Protein AF-C2L0J5-F1 (afdb_monomer)

Secondary structure (DSSP, 8-state):
--SGGGTTS---S--TT----SSHHHHH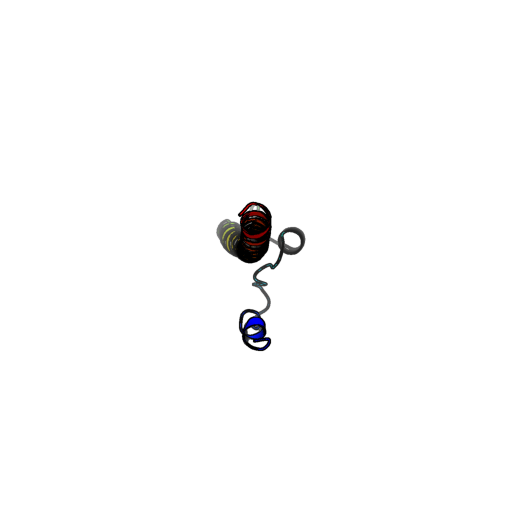HHHHH--PPB-SSSB-HHHHHHHHHHHHHHHHHHHHHHHHHHHHHHHHHHHHHHHHHHHHHHHH-

Mean predicted aligned error: 10.81 Å

Radius of gyration: 21.93 Å; Cα contacts (8 Å, |Δi|>4): 40; chains: 1; bounding box: 51×23×64 Å

Solvent-accessible surface area (backbone atoms only — not comparable to full-atom values): 5620 Å² total; per-residue (Å²): 138,75,70,74,73,61,68,82,74,63,81,93,69,98,65,98,82,77,73,73,15,74,38,69,67,54,44,51,54,50,58,74,69,64,80,76,51,73,41,100,70,68,60,36,65,70,50,51,53,54,49,50,53,55,46,52,52,28,52,52,37,15,48,52,50,47,50,54,55,50,51,52,53,51,49,55,50,53,54,52,48,52,54,52,52,52,54,52,51,66,74,73,106

Organism: NCBI:txid585501

Structure (mmCIF, N/CA/C/O backbone):
data_AF-C2L0J5-F1
#
_entry.id   AF-C2L0J5-F1
#
loop_
_atom_site.group_PDB
_atom_site.id
_atom_site.type_symbol
_atom_site.label_atom_id
_atom_site.label_alt_id
_atom_site.label_comp_id
_atom_site.label_asym_id
_atom_site.label_entity_id
_atom_site.label_seq_id
_atom_site.pdbx_PDB_ins_code
_atom_site.Cartn_x
_atom_site.Cartn_y
_atom_site.Cartn_z
_atom_site.occupancy
_atom_site.B_iso_or_equiv
_atom_site.auth_seq_id
_atom_site.auth_comp_id
_atom_site.auth_asym_id
_atom_site.auth_atom_id
_atom_site.pdbx_PDB_model_num
ATOM 1 N N . MET A 1 1 ? -24.557 -15.192 0.622 1.00 43.00 1 MET A N 1
ATOM 2 C CA . MET A 1 1 ? -23.498 -14.164 0.779 1.00 43.00 1 MET A CA 1
ATOM 3 C C . MET A 1 1 ? -22.074 -14.685 0.501 1.00 43.00 1 MET A C 1
ATOM 5 O O . MET A 1 1 ? -21.113 -14.084 0.960 1.00 43.00 1 MET A O 1
ATOM 9 N N . GLN A 1 2 ? -21.887 -15.776 -0.259 1.00 39.34 2 GLN A N 1
ATOM 10 C CA . GLN A 1 2 ? -20.542 -16.247 -0.652 1.00 39.34 2 GLN A CA 1
ATOM 11 C C . GLN A 1 2 ? -20.197 -15.936 -2.121 1.00 39.34 2 GLN A C 1
ATOM 13 O O . GLN A 1 2 ? -19.030 -15.988 -2.491 1.00 39.34 2 GLN A O 1
ATOM 18 N N . GLU A 1 3 ? -21.176 -15.536 -2.937 1.00 39.06 3 GLU A N 1
ATOM 19 C CA . GLU A 1 3 ? -21.005 -15.393 -4.392 1.00 39.06 3 GLU A CA 1
ATOM 20 C C . GLU A 1 3 ? -20.523 -14.000 -4.839 1.00 39.06 3 GLU A C 1
ATOM 22 O O . GLU A 1 3 ? -19.853 -13.888 -5.862 1.00 39.06 3 GLU A O 1
ATOM 27 N N . GLU A 1 4 ? -20.732 -12.941 -4.049 1.00 39.25 4 GLU A N 1
ATOM 28 C CA . GLU A 1 4 ? -20.282 -11.583 -4.420 1.00 39.25 4 GLU A CA 1
ATOM 29 C C . GLU A 1 4 ? -18.756 -11.399 -4.343 1.00 39.25 4 GLU A C 1
ATOM 31 O O . GLU A 1 4 ? -18.194 -10.541 -5.022 1.00 39.25 4 GLU A O 1
ATOM 36 N N . LYS A 1 5 ? -18.048 -12.239 -3.574 1.00 44.84 5 LYS A N 1
ATOM 37 C CA . LYS A 1 5 ? -16.584 -12.141 -3.418 1.00 44.84 5 LYS A CA 1
ATOM 38 C C . LYS A 1 5 ? -15.801 -12.665 -4.625 1.00 44.84 5 LYS A C 1
ATOM 40 O O . LYS A 1 5 ? -14.629 -12.329 -4.766 1.00 44.84 5 LYS A O 1
ATOM 45 N N . ALA A 1 6 ? -16.424 -13.456 -5.500 1.00 37.41 6 ALA A N 1
ATOM 46 C CA . ALA A 1 6 ? -15.757 -14.028 -6.672 1.00 37.41 6 ALA A CA 1
ATOM 47 C C . ALA A 1 6 ? -15.697 -13.058 -7.868 1.00 37.41 6 ALA A C 1
ATOM 49 O O . ALA A 1 6 ? -14.839 -13.196 -8.741 1.00 37.41 6 ALA A O 1
ATOM 50 N N . ILE A 1 7 ? -16.576 -12.050 -7.904 1.00 38.12 7 ILE A N 1
ATOM 51 C CA . ILE A 1 7 ? -16.732 -11.165 -9.068 1.00 38.12 7 ILE A CA 1
ATOM 52 C C . ILE A 1 7 ? -15.652 -10.070 -9.114 1.00 38.12 7 ILE A C 1
ATOM 54 O O . ILE A 1 7 ? -15.318 -9.591 -10.193 1.00 38.12 7 ILE A O 1
ATOM 58 N N . LEU A 1 8 ? -15.014 -9.727 -7.988 1.00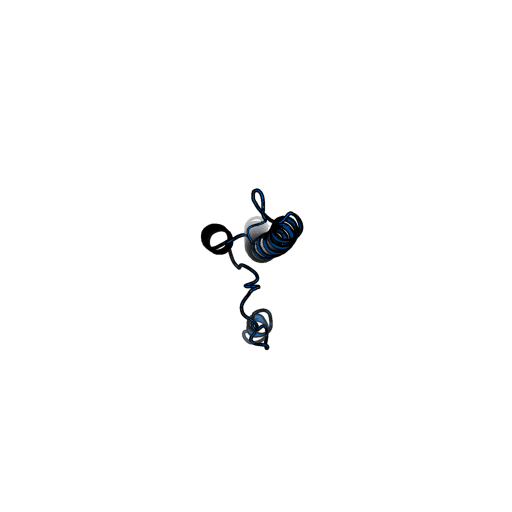 43.12 8 LEU A N 1
ATOM 59 C CA . LEU A 1 8 ? -13.963 -8.699 -7.965 1.00 43.12 8 LEU A CA 1
ATOM 60 C C . LEU A 1 8 ? -12.582 -9.165 -8.465 1.00 43.12 8 LEU A C 1
ATOM 62 O O . LEU A 1 8 ? -11.708 -8.323 -8.654 1.00 43.12 8 LEU A O 1
ATOM 66 N N . PHE A 1 9 ? -12.371 -10.467 -8.703 1.00 47.62 9 PHE A N 1
ATOM 67 C CA . PHE A 1 9 ? -11.027 -11.022 -8.949 1.00 47.62 9 PHE A CA 1
ATOM 68 C C . PHE A 1 9 ? -10.821 -11.714 -10.300 1.00 47.62 9 PHE A C 1
ATOM 70 O O . PHE A 1 9 ? -9.738 -12.239 -10.550 1.00 47.62 9 PHE A O 1
ATOM 77 N N . SER A 1 10 ? -11.800 -11.705 -11.206 1.00 36.06 10 SER A N 1
ATOM 78 C CA . SER A 1 10 ? -11.591 -12.228 -12.561 1.00 36.06 10 SER A CA 1
ATOM 79 C C . SER A 1 10 ? -11.577 -11.091 -13.575 1.00 36.06 10 SER A C 1
ATOM 81 O O . SER A 1 10 ? -12.613 -10.614 -14.020 1.00 36.06 10 SER A O 1
ATOM 83 N N . ASN A 1 11 ? -10.375 -10.648 -13.952 1.00 39.53 11 ASN A N 1
ATOM 84 C CA . ASN A 1 11 ? -10.179 -9.842 -15.154 1.00 39.53 11 ASN A CA 1
ATOM 85 C C . ASN A 1 11 ? -10.335 -10.768 -16.379 1.00 39.53 11 ASN A C 1
ATOM 87 O O . ASN A 1 11 ? -9.466 -11.615 -16.613 1.00 39.53 11 ASN A O 1
ATOM 91 N N . PRO A 1 12 ? -11.417 -10.671 -17.171 1.00 41.28 12 PRO A N 1
ATOM 92 C CA . PRO A 1 12 ? -11.669 -11.582 -18.267 1.00 41.28 12 PRO A CA 1
ATOM 93 C C . PRO A 1 12 ? -11.094 -10.959 -19.538 1.00 41.28 12 PRO A C 1
ATOM 95 O O . PRO A 1 12 ? -11.837 -10.351 -20.305 1.00 41.28 12 PRO A O 1
ATOM 98 N N . LYS A 1 13 ? -9.773 -11.058 -19.746 1.00 37.00 13 LYS A N 1
ATOM 99 C CA . LYS A 1 13 ? -9.123 -11.015 -21.075 1.00 37.00 13 LYS A CA 1
ATOM 100 C C . LYS A 1 13 ? -7.607 -11.186 -20.964 1.00 37.00 13 LYS A C 1
ATOM 102 O O . LYS A 1 13 ? -6.904 -10.354 -2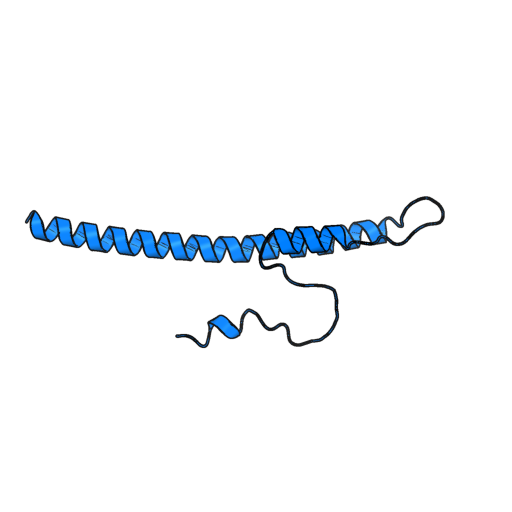0.401 1.00 37.00 13 LYS A O 1
ATOM 107 N N . GLY A 1 14 ? -7.111 -12.256 -21.586 1.00 37.97 14 GLY A N 1
ATOM 108 C CA . GLY A 1 14 ? -5.694 -12.581 -21.712 1.00 37.97 14 GLY A CA 1
ATOM 109 C C . GLY A 1 14 ? -4.897 -11.547 -22.508 1.00 37.97 14 GLY A C 1
ATOM 110 O O . GLY A 1 14 ? -4.768 -11.644 -23.727 1.00 37.97 14 GLY A O 1
ATOM 111 N N . LYS A 1 15 ? -4.301 -10.593 -21.791 1.00 33.91 15 LYS A N 1
ATOM 112 C CA . LYS A 1 15 ? -3.041 -9.948 -22.164 1.00 33.91 15 LYS A CA 1
ATOM 113 C C . LYS A 1 15 ? -2.141 -9.934 -20.933 1.00 33.91 15 LYS A C 1
ATOM 115 O O . LYS A 1 15 ? -2.396 -9.218 -19.973 1.00 33.91 15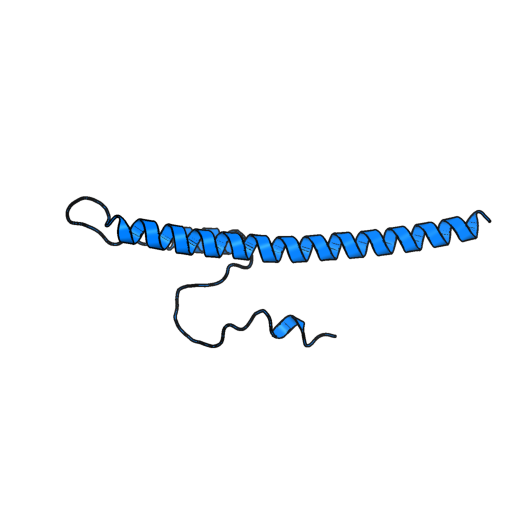 LYS A O 1
ATOM 120 N N . GLU A 1 16 ? -1.110 -10.766 -20.971 1.00 45.25 16 GLU A N 1
ATOM 121 C CA . GLU A 1 16 ? -0.034 -10.823 -19.986 1.00 45.25 16 GLU A CA 1
ATOM 122 C C . GLU A 1 16 ? 0.653 -9.446 -19.869 1.00 45.25 16 GLU A C 1
ATOM 124 O O . GLU A 1 16 ? 1.455 -9.114 -20.736 1.00 45.25 16 GLU A O 1
ATOM 129 N N . SER A 1 17 ? 0.323 -8.626 -18.857 1.00 38.22 17 SER A N 1
ATOM 130 C CA . SER A 1 17 ? 1.275 -7.716 -18.165 1.00 38.22 17 SER A CA 1
ATOM 131 C C . SER A 1 17 ? 0.690 -6.794 -17.076 1.00 38.22 17 SER A C 1
ATOM 133 O O . SER A 1 17 ? 1.390 -5.872 -16.676 1.00 38.22 17 SER A O 1
ATOM 135 N N . SER A 1 18 ? -0.527 -6.969 -16.560 1.00 46.12 18 SER A N 1
ATOM 136 C CA . SER A 1 18 ? -0.918 -6.245 -15.335 1.00 46.12 18 SER A CA 1
ATOM 137 C C . SER A 1 18 ? -1.664 -7.196 -14.418 1.00 46.12 18 SER A C 1
ATOM 139 O O . SER A 1 18 ? -2.770 -7.642 -14.720 1.00 46.12 18 SER A O 1
ATOM 141 N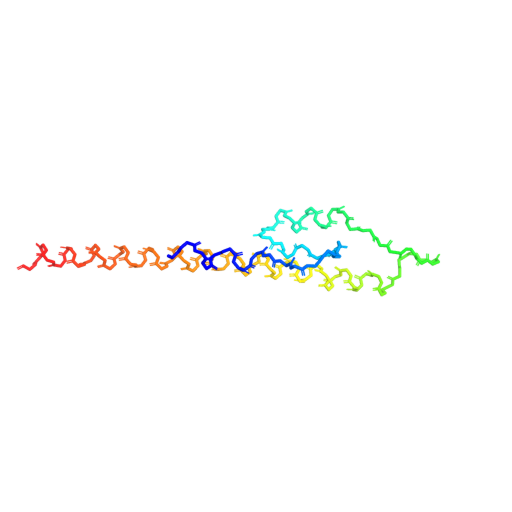 N . MET A 1 19 ? -0.975 -7.594 -13.360 1.00 49.12 19 MET A N 1
ATOM 142 C CA . MET A 1 19 ? -1.440 -8.532 -12.352 1.00 49.12 19 MET A CA 1
ATOM 143 C C . MET A 1 19 ? -1.711 -7.703 -11.110 1.00 49.12 19 MET A C 1
ATOM 145 O O . MET A 1 19 ? -0.893 -7.779 -10.210 1.00 49.12 19 MET A O 1
ATOM 149 N N . ALA A 1 20 ? -2.810 -6.936 -11.093 1.00 59.53 20 ALA A N 1
ATOM 150 C CA . ALA A 1 20 ? -3.262 -6.097 -9.978 1.00 59.53 20 ALA A CA 1
ATOM 151 C C . ALA A 1 20 ? -2.949 -6.739 -8.611 1.00 59.53 20 ALA A C 1
ATOM 153 O O . ALA A 1 20 ? -3.707 -7.570 -8.104 1.00 59.53 20 ALA A O 1
ATOM 154 N N . SER A 1 21 ? -1.781 -6.396 -8.069 1.00 64.12 21 SER A N 1
ATOM 155 C CA . SER A 1 21 ? -1.113 -7.199 -7.048 1.00 64.12 21 SER A CA 1
ATOM 156 C C . SER A 1 21 ? -1.968 -7.258 -5.787 1.00 64.12 21 SER A C 1
ATOM 158 O O . SER A 1 21 ? -2.556 -6.254 -5.378 1.00 64.12 21 SER A O 1
ATOM 160 N N . GLN A 1 22 ? -2.059 -8.431 -5.166 1.00 74.75 22 GLN A N 1
ATOM 161 C CA . GLN A 1 22 ? -2.878 -8.653 -3.972 1.00 74.75 22 GLN A CA 1
ATOM 162 C C . GLN A 1 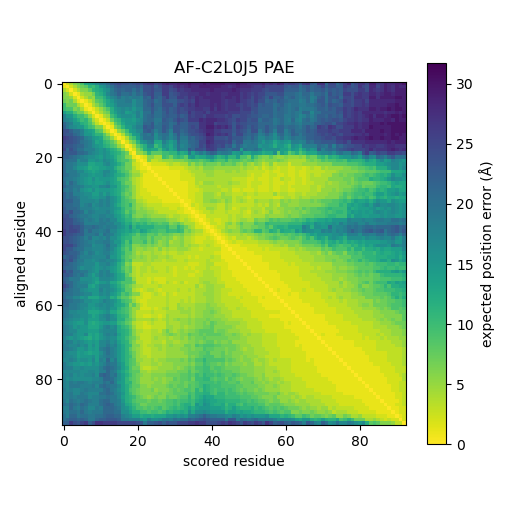22 ? -2.091 -8.404 -2.677 1.00 74.75 22 GLN A C 1
ATOM 164 O O . GLN A 1 22 ? -2.678 -8.265 -1.604 1.00 74.75 22 GLN A O 1
ATOM 169 N N . ASN A 1 23 ? -0.758 -8.352 -2.762 1.00 79.88 23 ASN A N 1
ATOM 170 C CA . ASN A 1 23 ? 0.150 -8.105 -1.645 1.00 79.88 23 ASN A CA 1
ATOM 171 C C . ASN A 1 23 ? 1.497 -7.530 -2.131 1.00 79.88 23 ASN A C 1
ATOM 173 O O . ASN A 1 23 ? 1.787 -7.481 -3.325 1.00 79.88 23 ASN A O 1
ATOM 177 N N . LEU A 1 24 ? 2.337 -7.097 -1.187 1.00 82.06 24 LEU A N 1
ATOM 178 C CA . LEU A 1 24 ? 3.644 -6.498 -1.483 1.00 82.06 24 LEU A CA 1
ATOM 179 C C . LEU A 1 24 ? 4.683 -7.493 -2.029 1.00 82.06 24 LEU A C 1
ATOM 181 O O . LEU A 1 24 ? 5.595 -7.071 -2.738 1.00 82.06 24 LEU A O 1
ATOM 185 N N . GLU A 1 25 ? 4.563 -8.789 -1.729 1.00 84.25 25 GLU A N 1
ATOM 186 C CA . GLU A 1 25 ? 5.483 -9.809 -2.255 1.00 84.25 25 GLU A CA 1
ATOM 187 C C . GLU A 1 25 ? 5.314 -9.951 -3.772 1.00 84.25 25 GLU A C 1
ATOM 189 O O . GLU A 1 25 ? 6.294 -10.009 -4.510 1.00 84.25 25 GLU A O 1
ATOM 194 N N . GLU A 1 26 ? 4.080 -9.906 -4.270 1.00 79.00 26 GLU A N 1
ATOM 195 C CA . GLU A 1 26 ? 3.798 -9.909 -5.708 1.00 79.00 26 GLU A CA 1
ATOM 196 C C . GLU A 1 26 ? 4.382 -8.680 -6.411 1.00 79.00 26 GLU A C 1
ATOM 198 O O . GLU A 1 26 ? 5.027 -8.822 -7.455 1.00 79.00 26 GLU A O 1
ATOM 203 N N . VAL A 1 27 ? 4.274 -7.498 -5.791 1.00 82.62 27 VAL A N 1
ATOM 204 C CA . VAL A 1 27 ? 4.921 -6.269 -6.282 1.00 82.62 27 VAL A CA 1
ATOM 205 C C . VAL A 1 27 ? 6.448 -6.434 -6.314 1.00 82.62 27 VAL A C 1
ATOM 207 O O . VAL A 1 27 ? 7.098 -6.060 -7.294 1.00 82.62 27 VAL A O 1
ATOM 210 N N . ALA A 1 28 ? 7.045 -7.045 -5.285 1.00 84.25 28 ALA A N 1
ATOM 211 C CA . ALA A 1 28 ? 8.483 -7.314 -5.235 1.00 84.25 28 ALA A CA 1
ATOM 212 C C . ALA A 1 28 ? 8.930 -8.303 -6.329 1.00 84.25 28 ALA A C 1
ATOM 214 O O . ALA A 1 28 ? 9.957 -8.097 -6.987 1.00 84.25 28 ALA A O 1
ATOM 215 N N . GLN A 1 29 ? 8.144 -9.349 -6.589 1.00 84.56 29 GLN A N 1
ATOM 216 C CA . GLN A 1 29 ? 8.404 -10.292 -7.678 1.00 84.56 29 GLN A CA 1
ATOM 217 C C . GLN A 1 29 ? 8.236 -9.639 -9.056 1.00 84.56 29 GLN A C 1
ATOM 219 O O . GLN A 1 29 ? 9.018 -9.928 -9.969 1.00 84.56 29 GLN A O 1
ATOM 224 N N . TYR A 1 30 ? 7.261 -8.739 -9.216 1.00 83.25 30 TYR A N 1
ATOM 225 C CA . TYR A 1 30 ? 7.080 -7.942 -10.428 1.00 83.25 30 TYR A CA 1
ATOM 226 C C . TYR A 1 30 ? 8.305 -7.055 -10.696 1.00 83.25 30 TYR A C 1
ATOM 228 O O . TYR A 1 30 ? 8.893 -7.113 -11.781 1.00 83.25 30 TYR A O 1
ATOM 236 N N . LEU A 1 31 ? 8.771 -6.328 -9.675 1.00 83.19 31 LEU A N 1
ATOM 237 C CA . LEU A 1 31 ? 9.999 -5.531 -9.715 1.00 83.19 31 LEU A CA 1
ATOM 238 C C . LEU A 1 31 ? 11.220 -6.365 -10.111 1.00 83.19 31 LEU A C 1
ATOM 240 O O . LEU A 1 31 ? 11.983 -5.975 -10.994 1.00 83.19 31 LEU A O 1
ATOM 244 N N . LYS A 1 32 ? 11.388 -7.550 -9.515 1.00 84.62 32 LYS A N 1
ATOM 245 C CA . LYS A 1 32 ? 12.517 -8.444 -9.807 1.00 84.62 32 LYS A CA 1
ATOM 246 C C . LYS A 1 32 ? 12.561 -8.888 -11.273 1.00 84.62 32 LYS A C 1
ATOM 248 O O . LYS A 1 32 ? 13.641 -9.087 -11.829 1.00 84.62 32 LYS A O 1
ATOM 253 N N . LYS A 1 33 ? 11.401 -9.049 -11.917 1.00 85.81 33 LYS A N 1
ATOM 254 C CA . LYS A 1 33 ? 11.280 -9.500 -13.317 1.00 85.81 33 LYS A CA 1
ATOM 255 C C . LYS A 1 33 ? 11.329 -8.350 -14.332 1.00 85.81 33 LYS A C 1
ATOM 257 O O . LYS A 1 33 ? 11.346 -8.588 -15.542 1.00 85.81 33 LYS A O 1
ATOM 262 N N . MET A 1 34 ? 11.379 -7.105 -13.871 1.00 85.06 34 MET A N 1
ATOM 263 C CA . MET A 1 34 ? 11.245 -5.907 -14.689 1.00 85.06 34 MET A CA 1
ATOM 264 C C . MET A 1 34 ? 12.464 -5.682 -15.624 1.00 85.06 34 MET A C 1
ATOM 266 O O . MET A 1 34 ? 13.560 -5.361 -15.181 1.00 85.06 34 MET A O 1
ATOM 270 N N . LYS A 1 35 ? 12.282 -5.744 -16.961 1.00 85.31 35 LYS A N 1
ATOM 271 C CA . LYS A 1 35 ? 13.370 -5.560 -17.974 1.00 85.31 35 LYS A CA 1
ATOM 272 C C . LYS A 1 35 ? 13.221 -4.341 -18.890 1.00 85.31 35 LYS A C 1
ATOM 274 O O . LYS A 1 35 ? 12.171 -4.175 -19.500 1.00 85.31 35 LYS A O 1
ATOM 279 N N . PHE A 1 36 ? 14.186 -3.420 -18.918 1.00 87.69 36 PHE A N 1
ATOM 280 C CA . PHE A 1 36 ? 14.063 -2.137 -19.639 1.00 87.69 36 PHE A CA 1
ATOM 281 C C . PHE A 1 36 ? 14.552 -2.233 -21.087 1.00 87.69 36 PHE A C 1
ATOM 283 O O . PHE A 1 36 ? 15.513 -2.946 -21.381 1.00 87.69 36 PHE A O 1
ATOM 290 N N . ARG A 1 37 ? 13.924 -1.482 -22.002 1.00 86.38 37 ARG A N 1
ATOM 291 C CA . ARG A 1 37 ? 14.380 -1.420 -23.396 1.00 86.38 37 ARG A CA 1
ATOM 292 C C . ARG A 1 37 ? 15.652 -0.571 -23.492 1.00 86.38 37 ARG A C 1
ATOM 294 O O . ARG A 1 37 ? 15.647 0.600 -23.107 1.00 86.38 37 ARG A O 1
ATOM 301 N N . LYS A 1 38 ? 16.723 -1.151 -24.041 1.00 88.94 38 LYS A N 1
ATOM 302 C CA . LYS A 1 38 ? 18.001 -0.459 -24.267 1.00 88.94 38 LYS A CA 1
ATOM 303 C C . LYS A 1 38 ? 17.866 0.648 -25.323 1.00 88.94 38 LYS A C 1
ATOM 305 O O . LYS A 1 38 ? 17.109 0.511 -26.291 1.00 88.94 38 LYS A O 1
ATOM 310 N N . ALA A 1 39 ? 18.586 1.743 -25.110 1.00 86.62 39 ALA A N 1
ATOM 311 C CA . ALA A 1 39 ? 18.836 2.795 -26.089 1.00 86.62 39 ALA A CA 1
ATOM 312 C C . ALA A 1 39 ? 20.285 2.693 -26.597 1.00 86.62 39 ALA A C 1
ATOM 314 O O . ALA A 1 39 ? 21.034 1.824 -26.156 1.00 86.62 39 ALA A O 1
ATOM 315 N N . PHE A 1 40 ? 20.672 3.573 -27.524 1.00 85.06 40 PHE A N 1
ATOM 316 C CA . PHE A 1 40 ? 22.051 3.632 -28.023 1.00 85.06 40 PHE A CA 1
ATOM 317 C C . PHE A 1 40 ? 23.049 3.985 -26.903 1.00 85.06 40 PHE A C 1
ATOM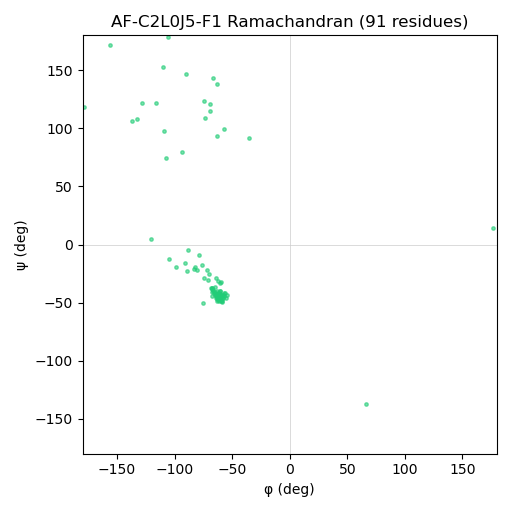 319 O O . PHE A 1 40 ? 24.158 3.467 -26.872 1.00 85.06 40 PHE A O 1
ATOM 326 N N . PHE A 1 41 ? 22.605 4.782 -25.927 1.00 84.31 41 PHE A N 1
ATOM 327 C CA . PHE A 1 41 ? 23.275 4.985 -24.647 1.00 84.31 41 PHE A CA 1
ATOM 328 C C . PHE A 1 41 ? 22.264 4.746 -23.514 1.00 84.31 41 PHE A C 1
ATOM 330 O O . PHE A 1 41 ? 21.212 5.384 -23.480 1.00 84.31 41 PHE A O 1
ATOM 337 N N . GLY A 1 42 ? 22.541 3.801 -22.611 1.00 87.38 42 GLY A N 1
ATOM 338 C CA . GLY A 1 42 ? 21.664 3.489 -21.474 1.00 87.38 42 GLY A CA 1
ATOM 339 C C . GLY A 1 42 ? 20.294 2.894 -21.852 1.00 87.38 42 GLY A C 1
ATOM 340 O O . GLY A 1 42 ? 20.184 2.006 -22.703 1.00 87.38 42 GLY A O 1
ATOM 341 N N . PHE A 1 43 ? 19.231 3.357 -21.187 1.00 88.56 43 PHE A N 1
ATOM 342 C CA . PHE A 1 43 ? 17.851 2.892 -21.386 1.00 88.56 43 PHE A CA 1
ATOM 343 C C . PHE A 1 43 ? 16.985 3.956 -22.055 1.00 88.56 43 PHE A C 1
ATOM 345 O O . PHE A 1 43 ? 17.211 5.151 -21.893 1.00 88.56 43 PHE A O 1
ATOM 352 N N . LYS A 1 44 ? 15.947 3.527 -22.784 1.00 88.75 44 LYS A N 1
ATOM 353 C CA . LYS A 1 44 ? 14.972 4.460 -23.365 1.00 88.75 44 LYS A CA 1
ATOM 354 C C . LYS A 1 44 ? 14.137 5.101 -22.245 1.00 88.75 44 LYS A C 1
ATOM 356 O O . LYS A 1 44 ? 13.416 4.351 -21.584 1.00 88.75 44 LYS A O 1
ATOM 361 N N . PRO A 1 45 ? 14.124 6.440 -22.079 1.00 86.62 45 PRO A N 1
ATOM 362 C CA . PRO A 1 45 ? 13.362 7.100 -21.013 1.00 86.62 45 PRO A CA 1
ATOM 363 C C . PRO A 1 45 ? 11.876 6.726 -21.010 1.00 86.62 45 PRO A C 1
ATOM 365 O O . PRO A 1 45 ? 11.333 6.362 -19.975 1.00 86.62 45 PRO A O 1
ATOM 368 N N . ALA A 1 46 ? 11.238 6.681 -22.185 1.00 88.44 46 ALA A N 1
ATOM 369 C CA . ALA A 1 46 ? 9.840 6.259 -22.315 1.00 88.44 46 ALA A CA 1
ATOM 370 C C . ALA A 1 46 ? 9.586 4.822 -21.816 1.00 88.44 46 ALA A C 1
ATOM 372 O O . ALA A 1 46 ? 8.525 4.528 -21.277 1.00 88.44 46 ALA A O 1
ATOM 373 N N . SER A 1 47 ? 10.567 3.919 -21.958 1.00 88.25 47 SER A N 1
ATOM 374 C CA . SER A 1 47 ? 10.459 2.559 -21.416 1.00 88.25 47 SER A CA 1
ATOM 375 C C . SER A 1 47 ? 10.537 2.544 -19.895 1.00 88.25 47 SER A C 1
ATOM 377 O O . SER A 1 47 ? 9.982 1.630 -19.300 1.00 88.25 47 SER A O 1
ATOM 379 N N . VAL A 1 48 ? 11.260 3.482 -19.284 1.00 87.31 48 VAL A N 1
ATOM 380 C CA . VAL A 1 48 ? 11.380 3.590 -17.827 1.00 87.31 48 VAL A CA 1
ATOM 381 C C . VAL A 1 48 ? 10.097 4.173 -17.248 1.00 87.31 48 VAL A C 1
ATOM 383 O O . VAL A 1 48 ? 9.509 3.553 -16.371 1.00 87.31 48 VAL A O 1
ATOM 386 N N . TRP A 1 49 ? 9.618 5.291 -17.801 1.00 89.69 49 TRP A N 1
ATOM 387 C CA . TRP A 1 49 ? 8.392 5.952 -17.347 1.00 89.69 49 TRP A CA 1
ATOM 388 C C . TRP A 1 49 ? 7.173 5.047 -17.412 1.00 89.69 49 TRP A C 1
ATOM 390 O O . TRP A 1 49 ? 6.470 4.919 -16.418 1.00 89.69 49 TRP A O 1
ATOM 400 N N . LYS A 1 50 ? 6.991 4.335 -18.529 1.00 89.25 50 LYS A N 1
ATOM 401 C CA . LYS A 1 50 ? 5.890 3.377 -18.659 1.00 89.25 50 LYS A CA 1
ATOM 402 C C . LYS A 1 50 ? 5.900 2.326 -17.545 1.00 89.25 50 LYS A C 1
ATOM 404 O O . LYS A 1 50 ? 4.870 1.993 -16.989 1.00 89.25 50 LYS A O 1
ATOM 409 N N . LYS A 1 51 ? 7.077 1.821 -17.185 1.00 88.25 51 LYS A N 1
ATOM 410 C CA . LYS A 1 51 ? 7.192 0.806 -16.135 1.00 88.25 51 LYS A CA 1
ATOM 411 C C . LYS A 1 51 ? 7.014 1.351 -14.728 1.00 88.25 51 LYS A C 1
ATOM 413 O O . LYS A 1 51 ? 6.620 0.594 -13.851 1.00 88.25 51 LYS A O 1
ATOM 418 N N . LEU A 1 52 ? 7.364 2.617 -14.508 1.00 88.00 52 LEU A N 1
ATOM 419 C CA . LEU A 1 52 ? 7.071 3.304 -13.254 1.00 88.00 52 LEU A CA 1
ATOM 420 C C . LEU A 1 52 ? 5.562 3.499 -13.095 1.00 88.00 52 LEU A C 1
ATOM 422 O O . LEU A 1 52 ? 5.051 3.272 -12.008 1.00 88.00 52 LEU A O 1
ATOM 426 N N . GLU A 1 53 ? 4.862 3.847 -14.175 1.00 86.81 53 GLU A N 1
ATOM 427 C CA . GLU A 1 53 ? 3.399 3.925 -14.199 1.00 86.81 53 GLU A CA 1
ATOM 428 C C . GLU A 1 53 ? 2.760 2.554 -13.932 1.00 86.81 53 GLU A C 1
ATOM 430 O O . GLU A 1 53 ? 1.921 2.436 -13.041 1.00 86.81 53 GLU A O 1
ATOM 435 N N . ASP A 1 54 ? 3.228 1.502 -14.616 1.00 87.56 54 ASP A N 1
ATOM 436 C CA . ASP A 1 54 ? 2.756 0.134 -14.374 1.00 87.56 54 ASP A CA 1
ATOM 437 C C . ASP A 1 54 ? 2.985 -0.275 -12.900 1.00 87.56 54 ASP A C 1
ATOM 439 O O . ASP A 1 54 ? 2.100 -0.831 -12.257 1.00 87.56 54 ASP A O 1
ATOM 443 N N . LEU A 1 55 ? 4.157 0.039 -12.334 1.00 88.06 55 LEU A N 1
ATOM 444 C CA . LEU A 1 55 ? 4.494 -0.258 -10.938 1.00 88.06 55 LEU A CA 1
ATOM 445 C C . LEU A 1 55 ? 3.635 0.514 -9.926 1.00 88.06 55 LEU A C 1
ATOM 447 O O . LEU A 1 55 ? 3.244 -0.061 -8.911 1.00 88.06 55 LEU A O 1
ATOM 451 N N . ASP A 1 56 ? 3.364 1.798 -10.172 1.00 86.50 56 ASP A N 1
ATOM 452 C CA . ASP A 1 56 ? 2.490 2.609 -9.314 1.00 86.50 56 ASP A CA 1
ATOM 453 C C . ASP A 1 56 ? 1.078 2.009 -9.266 1.00 86.50 56 ASP A C 1
ATOM 455 O O . ASP A 1 56 ? 0.483 1.902 -8.193 1.00 86.50 56 ASP A O 1
ATOM 459 N N . GLY A 1 57 ? 0.581 1.517 -10.406 1.00 87.38 57 GLY A N 1
ATOM 460 C CA . GLY A 1 57 ? -0.677 0.773 -10.478 1.00 87.38 57 GLY A CA 1
ATOM 461 C C . GLY A 1 57 ? -0.674 -0.488 -9.608 1.00 87.38 57 GLY A C 1
ATOM 462 O O . GLY A 1 57 ? -1.588 -0.687 -8.805 1.00 87.38 57 GLY A O 1
ATOM 463 N N . GLU A 1 58 ? 0.376 -1.307 -9.712 1.00 84.50 58 GLU A N 1
ATOM 464 C CA . GLU A 1 58 ? 0.515 -2.540 -8.925 1.00 84.50 58 GLU A CA 1
ATOM 465 C C . GLU A 1 58 ? 0.582 -2.272 -7.414 1.00 84.50 58 GLU A C 1
ATOM 467 O O . GLU A 1 58 ? -0.080 -2.935 -6.612 1.00 84.50 58 GLU A O 1
ATOM 472 N N . TYR A 1 59 ? 1.330 -1.243 -7.015 1.00 87.44 59 TYR A N 1
ATOM 473 C CA . TYR A 1 59 ? 1.445 -0.838 -5.619 1.00 87.44 59 TYR A CA 1
ATOM 474 C C . TYR A 1 59 ? 0.110 -0.337 -5.045 1.00 87.44 59 TYR A C 1
ATOM 476 O O . TYR A 1 59 ? -0.283 -0.730 -3.942 1.00 87.44 59 TYR A O 1
ATOM 484 N N . ARG A 1 60 ? -0.627 0.487 -5.804 1.00 85.94 60 ARG A N 1
ATOM 485 C CA . ARG A 1 60 ? -1.958 0.975 -5.404 1.00 85.94 60 ARG A CA 1
ATOM 486 C C . ARG A 1 60 ? -2.953 -0.160 -5.219 1.00 85.94 60 ARG A C 1
ATOM 488 O O . ARG A 1 60 ? -3.696 -0.144 -4.240 1.00 85.94 60 ARG A O 1
ATOM 495 N N . SER A 1 61 ? -2.943 -1.142 -6.118 1.00 84.75 61 SER A N 1
ATOM 496 C CA . SER A 1 61 ? -3.799 -2.325 -6.009 1.00 84.75 61 SER A CA 1
ATOM 497 C C . SER A 1 61 ? -3.544 -3.085 -4.705 1.00 84.75 61 SER A C 1
ATOM 499 O O . SER A 1 61 ? -4.477 -3.344 -3.941 1.00 84.75 61 SER A O 1
ATOM 501 N N . ALA A 1 62 ? -2.275 -3.366 -4.393 1.00 83.88 62 ALA A N 1
ATOM 502 C CA . ALA A 1 62 ? -1.915 -4.089 -3.175 1.00 83.88 62 ALA A CA 1
ATOM 503 C C . ALA A 1 62 ? -2.358 -3.337 -1.909 1.00 83.88 62 ALA A C 1
ATOM 505 O O . ALA A 1 62 ? -2.862 -3.946 -0.962 1.00 83.88 62 ALA A O 1
ATOM 506 N N . ILE A 1 63 ? -2.222 -2.007 -1.895 1.00 86.75 63 ILE A N 1
ATOM 507 C CA . ILE A 1 63 ? -2.695 -1.172 -0.784 1.00 86.75 63 ILE A CA 1
ATOM 508 C C . ILE A 1 63 ? -4.212 -1.247 -0.632 1.00 86.75 63 ILE A C 1
ATOM 510 O O . ILE A 1 63 ? -4.687 -1.418 0.488 1.00 86.75 63 ILE A O 1
ATOM 514 N N . GLN A 1 64 ? -4.970 -1.154 -1.725 1.00 88.88 64 GLN A N 1
ATOM 515 C CA . GLN A 1 64 ? -6.433 -1.200 -1.672 1.00 88.88 64 GLN A CA 1
ATOM 516 C C . GLN A 1 64 ? -6.941 -2.519 -1.078 1.00 88.88 64 GLN A C 1
ATOM 518 O O . GLN A 1 64 ? -7.814 -2.512 -0.210 1.00 88.88 64 GLN A O 1
ATOM 523 N N . VAL A 1 65 ? -6.362 -3.651 -1.487 1.00 84.94 65 VAL A N 1
ATOM 524 C CA . VAL A 1 65 ? -6.718 -4.969 -0.938 1.00 84.94 65 VAL A CA 1
ATOM 525 C C . VAL A 1 65 ? -6.427 -5.035 0.562 1.00 84.94 65 VAL A C 1
ATOM 527 O O . VAL A 1 65 ? -7.278 -5.472 1.343 1.00 84.94 65 VAL A O 1
ATOM 530 N N . MET A 1 66 ? -5.250 -4.561 0.984 1.00 84.75 66 MET A N 1
ATOM 531 C CA . MET A 1 66 ? -4.904 -4.491 2.404 1.00 84.75 66 MET A CA 1
ATOM 532 C C . MET A 1 66 ? -5.875 -3.596 3.179 1.00 84.75 66 MET A C 1
ATOM 534 O O . MET A 1 66 ? -6.340 -3.991 4.245 1.00 84.75 66 MET A O 1
ATOM 538 N N . GLU A 1 67 ? -6.211 -2.421 2.649 1.00 89.81 67 GLU A N 1
ATOM 539 C CA . GLU A 1 67 ? -7.117 -1.463 3.282 1.00 89.81 67 GLU A CA 1
ATOM 540 C C . GLU A 1 67 ? -8.510 -2.059 3.510 1.00 89.81 67 GLU A C 1
ATOM 542 O O . GLU A 1 67 ? -9.053 -1.948 4.610 1.00 89.81 67 GLU A O 1
ATOM 547 N N . ILE A 1 68 ? -9.065 -2.747 2.507 1.00 88.31 68 ILE A N 1
ATOM 548 C CA . ILE A 1 68 ? -10.346 -3.455 2.625 1.00 88.31 68 ILE A CA 1
ATOM 549 C C . ILE A 1 68 ? -10.267 -4.508 3.736 1.00 88.31 68 ILE A C 1
ATOM 551 O O . ILE A 1 68 ? -11.145 -4.572 4.598 1.00 88.31 68 ILE A O 1
ATOM 555 N N . GLY A 1 69 ? -9.196 -5.307 3.750 1.00 84.69 69 GLY A N 1
ATOM 556 C CA . GLY A 1 69 ? -8.981 -6.328 4.774 1.00 84.69 69 GLY A CA 1
ATOM 557 C C . GLY A 1 69 ? -8.877 -5.742 6.184 1.00 84.69 69 GLY A C 1
ATOM 558 O O . GLY A 1 69 ? -9.470 -6.276 7.120 1.00 84.69 69 GLY A O 1
ATOM 559 N N . TYR A 1 70 ? -8.164 -4.627 6.348 1.00 89.19 70 TYR A N 1
ATOM 560 C CA . TYR A 1 70 ? -8.051 -3.942 7.634 1.00 89.19 70 TYR A CA 1
ATOM 561 C C . TYR A 1 70 ? -9.376 -3.335 8.089 1.00 89.19 70 TYR A C 1
ATOM 563 O O . TYR A 1 70 ? -9.747 -3.523 9.246 1.00 89.19 70 TYR A O 1
ATOM 571 N N . 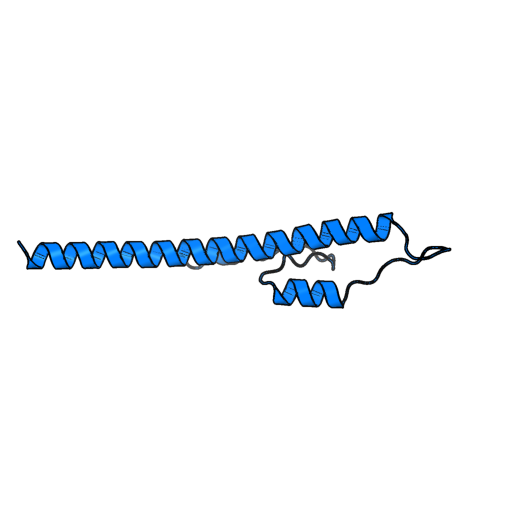LYS A 1 71 ? -10.113 -2.667 7.195 1.00 93.56 71 LYS A N 1
ATOM 572 C CA . LYS A 1 71 ? -11.435 -2.105 7.502 1.00 93.56 71 LYS A CA 1
ATOM 573 C C . LYS A 1 71 ? -12.403 -3.180 7.992 1.00 93.56 71 LYS A C 1
ATOM 575 O O . LYS A 1 71 ? -13.050 -2.979 9.013 1.00 93.56 71 LYS A O 1
ATOM 580 N N . ALA A 1 72 ? -12.427 -4.341 7.336 1.00 93.62 72 ALA A N 1
ATOM 581 C CA . ALA A 1 72 ? -13.266 -5.462 7.756 1.00 93.62 72 ALA A CA 1
ATOM 582 C C . ALA A 1 72 ? -12.912 -5.973 9.166 1.00 93.62 72 ALA A C 1
ATOM 584 O O . ALA A 1 72 ? -13.804 -6.206 9.974 1.00 93.62 72 ALA A O 1
ATOM 585 N N . ARG A 1 73 ? -11.618 -6.096 9.496 1.00 93.25 73 ARG A N 1
ATOM 586 C CA . ARG A 1 73 ? -11.181 -6.530 10.839 1.00 93.25 73 ARG A CA 1
ATOM 587 C C . ARG A 1 73 ? -11.486 -5.502 11.925 1.00 93.25 73 ARG A C 1
ATOM 589 O O . ARG A 1 73 ? -11.793 -5.881 13.050 1.00 93.25 73 ARG A O 1
ATOM 596 N N . ILE A 1 74 ? -11.359 -4.212 11.610 1.00 96.94 74 ILE A N 1
ATOM 597 C CA . ILE A 1 74 ? -11.729 -3.134 12.537 1.00 96.94 74 ILE A CA 1
ATOM 598 C C . ILE A 1 74 ? -13.227 -3.207 12.822 1.00 96.94 74 ILE A C 1
ATOM 600 O O . ILE A 1 74 ? -13.610 -3.208 13.984 1.00 96.94 74 ILE A O 1
ATOM 604 N N . GLN A 1 75 ? -14.046 -3.362 11.781 1.00 96.00 75 GLN A N 1
ATOM 605 C CA . GLN A 1 75 ? -15.488 -3.504 11.934 1.00 96.00 75 GLN A CA 1
ATOM 606 C C . GLN A 1 75 ? -15.859 -4.723 12.795 1.00 96.00 75 GLN A C 1
ATOM 608 O O . GLN A 1 75 ? -16.603 -4.574 13.757 1.00 96.00 75 GLN A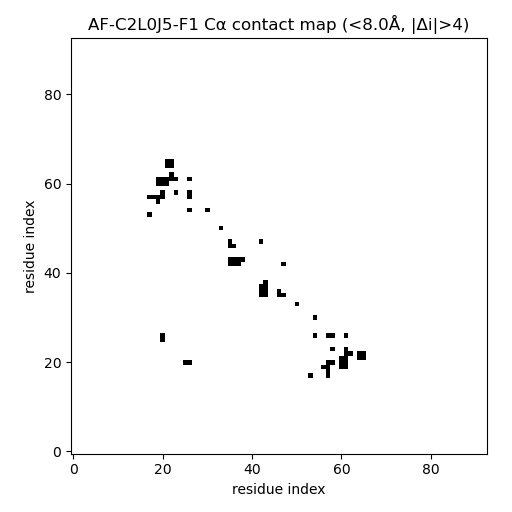 O 1
ATOM 613 N N . GLU A 1 76 ? -15.290 -5.899 12.514 1.00 95.75 76 GLU A N 1
ATOM 614 C CA . GLU A 1 76 ? -15.527 -7.115 13.311 1.00 95.75 76 GLU A CA 1
ATOM 615 C C . GLU A 1 76 ? -15.162 -6.909 14.791 1.00 95.75 76 GLU A C 1
ATOM 617 O O . GLU A 1 76 ? -15.880 -7.331 15.700 1.00 95.75 76 GLU A O 1
ATOM 622 N N . ARG A 1 77 ? -14.038 -6.231 15.049 1.00 97.88 77 ARG A N 1
ATOM 623 C CA . ARG A 1 77 ? -13.612 -5.896 16.408 1.00 97.88 77 ARG A CA 1
ATOM 624 C C . ARG A 1 77 ? -14.606 -4.955 17.086 1.00 97.88 77 ARG A C 1
ATOM 626 O O . ARG A 1 77 ? -14.937 -5.183 18.245 1.00 97.88 77 ARG A O 1
ATOM 633 N N . ASP A 1 78 ? -15.040 -3.908 16.397 1.00 98.31 78 ASP A N 1
ATOM 634 C CA . ASP A 1 78 ? -15.927 -2.892 16.961 1.00 98.31 78 ASP A CA 1
ATOM 635 C C . ASP A 1 78 ? -17.318 -3.482 17.263 1.00 98.31 78 ASP A C 1
ATOM 637 O O . ASP A 1 78 ? -17.869 -3.232 18.333 1.00 98.31 78 ASP A O 1
ATOM 641 N N . GLU A 1 79 ? -17.833 -4.363 16.398 1.00 98.00 79 GLU A N 1
ATOM 642 C CA . GLU A 1 79 ? -19.060 -5.138 16.641 1.00 98.00 79 GLU A CA 1
ATOM 643 C C . GLU A 1 79 ? -18.931 -6.030 17.886 1.00 98.00 79 GLU A C 1
ATOM 645 O O . GLU A 1 79 ? -19.832 -6.081 18.727 1.00 98.00 79 GLU A O 1
ATOM 650 N N . LYS A 1 80 ? -17.782 -6.696 18.052 1.00 97.88 80 LYS A N 1
ATOM 651 C CA . LYS A 1 80 ? -17.515 -7.533 19.227 1.00 97.88 80 LYS A CA 1
ATOM 652 C C . LYS A 1 80 ? -17.415 -6.720 20.517 1.00 97.88 80 LYS A C 1
ATOM 654 O O . LYS A 1 80 ? -17.884 -7.178 21.556 1.00 97.88 80 LYS A O 1
ATOM 659 N N . ILE A 1 81 ? -16.797 -5.540 20.466 1.00 98.12 81 ILE A N 1
ATOM 660 C CA . ILE A 1 81 ? -16.721 -4.630 21.615 1.00 98.12 81 ILE A CA 1
ATOM 661 C C . ILE A 1 81 ? -18.128 -4.181 22.007 1.00 98.12 81 ILE A C 1
ATOM 663 O O . ILE A 1 81 ? -18.487 -4.330 23.170 1.00 98.12 81 ILE A O 1
ATOM 667 N N . ALA A 1 82 ? -18.939 -3.734 21.047 1.00 98.00 82 ALA A N 1
ATOM 668 C CA . ALA A 1 82 ? -20.306 -3.295 21.312 1.00 98.00 82 ALA A CA 1
ATOM 669 C C . ALA A 1 82 ? -21.158 -4.401 21.960 1.00 98.00 82 ALA A C 1
ATOM 671 O O . ALA A 1 82 ? -21.855 -4.149 22.942 1.00 98.00 82 ALA A O 1
ATOM 672 N N . ALA A 1 83 ? -21.052 -5.641 21.467 1.00 97.38 83 ALA A N 1
ATOM 673 C CA . ALA A 1 83 ? -21.753 -6.784 22.053 1.00 97.38 83 ALA A CA 1
ATOM 674 C C . ALA A 1 83 ? -21.330 -7.047 23.512 1.00 97.38 83 ALA A C 1
ATOM 676 O O . ALA A 1 83 ? -22.177 -7.235 24.385 1.00 97.38 83 ALA A O 1
ATOM 677 N N . LEU A 1 84 ? -20.025 -7.014 23.798 1.00 97.75 84 LEU A N 1
ATOM 678 C CA . LEU A 1 84 ? -19.501 -7.207 25.155 1.00 97.75 84 LEU A CA 1
ATOM 679 C C . LEU A 1 84 ? -19.880 -6.058 26.099 1.00 97.75 84 LEU A C 1
ATOM 681 O O . LEU A 1 84 ? -20.168 -6.289 27.273 1.00 97.75 84 LEU A O 1
ATOM 685 N N . GLU A 1 85 ? -19.886 -4.820 25.608 1.00 96.69 85 GLU A N 1
ATOM 686 C CA . GLU A 1 85 ? -20.330 -3.653 26.373 1.00 96.69 85 GLU A CA 1
ATOM 687 C C . GLU A 1 85 ? -21.814 -3.758 26.742 1.00 96.69 85 GLU A C 1
ATOM 689 O O . GLU A 1 85 ? -22.184 -3.461 27.880 1.00 96.69 85 GLU A O 1
ATOM 694 N N . GLU A 1 86 ? -22.653 -4.248 25.825 1.00 96.19 86 GLU A N 1
ATOM 695 C CA . GLU A 1 86 ? -24.069 -4.508 26.083 1.00 96.19 86 GLU A CA 1
ATOM 696 C C . GLU A 1 86 ? -24.266 -5.604 27.145 1.00 96.19 86 GLU A C 1
ATOM 698 O O . GLU A 1 86 ? -25.066 -5.440 28.070 1.00 96.19 86 GLU A O 1
ATOM 703 N N . GLU A 1 87 ? -23.518 -6.709 27.058 1.00 96.25 87 GLU A N 1
ATOM 704 C CA . GLU A 1 87 ? -23.539 -7.773 28.070 1.00 96.25 87 GLU A CA 1
ATOM 705 C C . GLU A 1 87 ? -23.120 -7.253 29.452 1.00 96.25 87 GLU A C 1
ATOM 707 O O . GLU A 1 87 ? -23.790 -7.521 30.452 1.00 96.25 87 GLU A O 1
ATOM 712 N N . LEU A 1 88 ? -22.054 -6.452 29.521 1.00 95.88 88 LEU A N 1
ATOM 713 C CA . LEU A 1 88 ? -21.598 -5.847 30.772 1.00 95.88 88 LEU A CA 1
ATOM 714 C C . LEU A 1 88 ? -22.610 -4.856 31.351 1.00 95.88 88 LEU A C 1
ATOM 716 O O . LEU A 1 88 ? -22.750 -4.788 32.573 1.00 95.88 88 LEU A O 1
ATOM 720 N N . ALA A 1 89 ? -23.308 -4.090 30.511 1.00 95.06 89 ALA A N 1
ATOM 721 C CA . ALA A 1 89 ? -24.358 -3.181 30.959 1.00 95.06 89 ALA A CA 1
ATOM 722 C C . ALA A 1 89 ? -25.529 -3.948 31.591 1.00 95.06 89 ALA A C 1
ATOM 724 O O . ALA A 1 89 ? -25.989 -3.572 32.667 1.00 95.06 89 ALA A O 1
ATOM 725 N N . LYS A 1 90 ? -25.950 -5.066 30.981 1.00 94.19 90 LYS A N 1
ATOM 726 C CA . LYS A 1 90 ? -27.008 -5.946 31.511 1.00 94.19 90 LYS A CA 1
ATOM 727 C C . LYS A 1 90 ? -26.642 -6.607 32.841 1.00 94.19 90 LYS A C 1
ATOM 729 O O . LYS A 1 90 ? -27.535 -6.914 33.615 1.00 94.19 90 LYS A O 1
ATOM 734 N N . LEU A 1 91 ? -25.355 -6.848 33.094 1.00 91.00 91 LEU A N 1
ATOM 735 C CA . LEU A 1 91 ? -24.872 -7.431 34.353 1.00 91.00 91 LEU A CA 1
ATOM 736 C C . LEU A 1 91 ? -24.709 -6.404 35.484 1.00 91.00 91 LEU A C 1
ATOM 738 O O . LEU A 1 91 ? -24.593 -6.793 36.644 1.00 91.00 91 LEU A O 1
ATOM 742 N N . LYS A 1 92 ? -24.624 -5.111 35.149 1.00 84.88 92 LYS A N 1
ATOM 743 C CA . LYS A 1 92 ? -24.448 -4.010 36.111 1.00 84.88 92 LYS A CA 1
ATOM 744 C C . LYS A 1 92 ? -25.751 -3.290 36.469 1.00 84.88 92 LYS A C 1
ATOM 746 O O . LYS A 1 92 ? -25.750 -2.563 37.463 1.00 84.88 92 LYS A O 1
ATOM 751 N N . GLY A 1 93 ? -26.792 -3.430 35.648 1.00 63.84 93 GLY A N 1
ATOM 752 C CA . GLY A 1 93 ? -28.161 -2.990 35.945 1.00 63.84 93 GLY A CA 1
ATOM 753 C C . GLY A 1 93 ? -28.929 -4.044 36.724 1.00 63.84 93 GLY A C 1
ATOM 754 O O . GLY A 1 93 ? -29.784 -3.632 37.536 1.00 63.84 93 GLY A O 1
#

Sequence (93 aa):
MQEEKAILFSNPKGKESSMASQNLEEVAQYLKKMKFRKAFFGFKPASVWKKLEDLDGEYRSAIQVMEIGYKARIQERDEKIAALEEELAKLKG

Foldseek 3Di:
DPPVVVVVQDPPDDDPDQRLAQAVVVLVVSVVPDDFDQDPPGGDPVRVVVVVVSSVRSVVSNVVNVVVVVVVVVVVVVVVVVVVVVVVVVVVD

pLDDT: mean 78.22, std 20.14, range [33.91, 98.31]

Nearest PDB structures (foldseek):
  7upo-assembly1_B  TM=7.276E-01  e=5.805E+00  synthetic construct